Protein AF-A0A3D2VW71-F1 (afdb_monomer)

pLDDT: mean 96.05, std 3.03, range [79.62, 98.12]

Mean predicted aligned error: 1.99 Å

Sequence (46 aa):
VEIVHLGEQRNRVAEAEAKGVQSVPALILDGAPFHINYGAGIAALK

Radius of gyration: 9.56 Å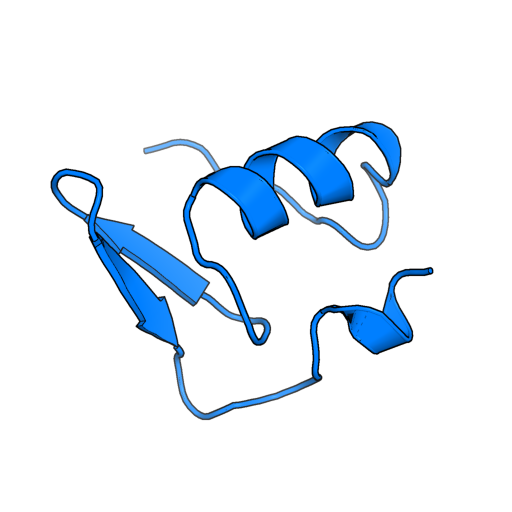; Cα contacts (8 Å, |Δi|>4): 56; chains: 1; bounding box: 23×17×26 Å

Secondary structure (DSSP, 8-state):
-----TTT-GGGHHHHHHTT--EEEEEEETTEEEEEEEEEEGGGG-

Solvent-accessible surface area (backbone atoms only — not comparable to full-atom values): 2923 Å² total; per-residue (Å²): 140,87,88,80,60,48,87,78,44,51,88,47,44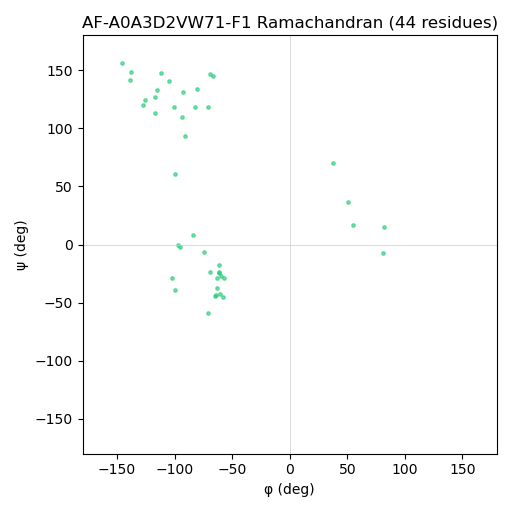,64,59,41,46,75,47,62,44,59,30,36,54,60,48,75,55,98,74,44,58,42,65,51,85,64,69,42,53,48,76,80,63,112

Structure (mmCIF, N/CA/C/O backbone):
data_AF-A0A3D2VW71-F1
#
_entry.id   AF-A0A3D2VW71-F1
#
loop_
_atom_site.group_PDB
_atom_site.id
_atom_site.type_symbol
_atom_site.label_atom_id
_atom_site.label_alt_id
_atom_site.label_comp_id
_atom_site.label_asym_id
_atom_site.label_entity_id
_atom_site.label_seq_id
_atom_site.pdbx_PDB_ins_code
_atom_site.Cartn_x
_atom_site.Cartn_y
_atom_site.Cartn_z
_atom_site.occupancy
_atom_site.B_iso_or_equiv
_atom_site.auth_seq_id
_atom_site.auth_comp_id
_atom_site.auth_asym_id
_atom_site.auth_atom_id
_atom_site.pdbx_PDB_model_num
ATOM 1 N N . VAL A 1 1 ? -7.941 8.561 -10.390 1.00 88.38 1 VAL A N 1
ATOM 2 C CA . VAL A 1 1 ? -7.091 8.137 -9.254 1.00 88.38 1 VAL A CA 1
ATOM 3 C C . VAL A 1 1 ? -7.956 8.148 -8.010 1.00 88.38 1 VAL A C 1
ATOM 5 O O . VAL A 1 1 ? -8.649 9.134 -7.800 1.00 88.38 1 VAL A O 1
ATOM 8 N N . GLU A 1 2 ? -7.975 7.056 -7.253 1.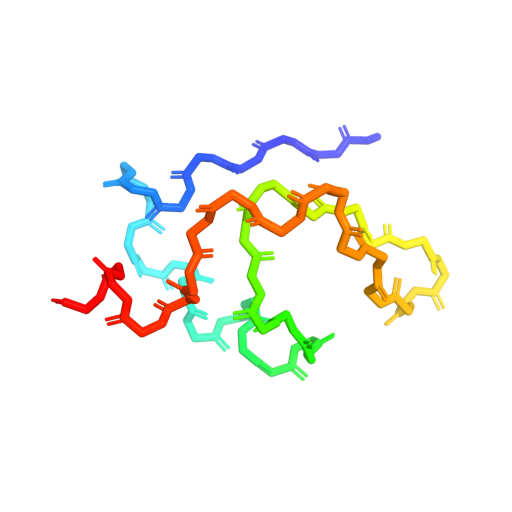00 96.06 2 GLU A N 1
ATOM 9 C CA . GLU A 1 2 ? -8.673 6.948 -5.966 1.00 96.06 2 GLU A CA 1
ATOM 10 C C . GLU A 1 2 ? -7.632 6.991 -4.838 1.00 96.06 2 GLU A C 1
ATOM 12 O O . GLU A 1 2 ? -6.558 6.410 -4.984 1.00 96.06 2 GLU A O 1
ATOM 17 N N . ILE A 1 3 ? -7.932 7.680 -3.732 1.00 96.44 3 ILE A N 1
ATOM 18 C CA . ILE A 1 3 ? -7.052 7.769 -2.560 1.00 96.44 3 ILE A CA 1
ATOM 19 C C . ILE A 1 3 ? -7.771 7.139 -1.372 1.00 96.44 3 ILE A C 1
ATOM 21 O O . ILE A 1 3 ? -8.898 7.510 -1.050 1.00 96.44 3 ILE A O 1
ATOM 25 N N . VAL A 1 4 ? -7.102 6.194 -0.715 1.00 97.06 4 VAL A N 1
ATOM 26 C CA . VAL A 1 4 ? -7.659 5.420 0.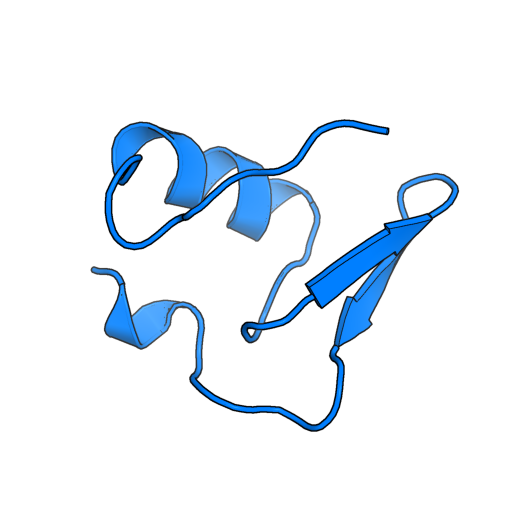397 1.00 97.06 4 VAL A CA 1
ATOM 27 C C . VAL A 1 4 ? -6.716 5.507 1.582 1.00 97.06 4 VAL A C 1
ATOM 29 O O . VAL A 1 4 ? -5.573 5.061 1.503 1.00 97.06 4 VAL A O 1
ATOM 32 N N . HIS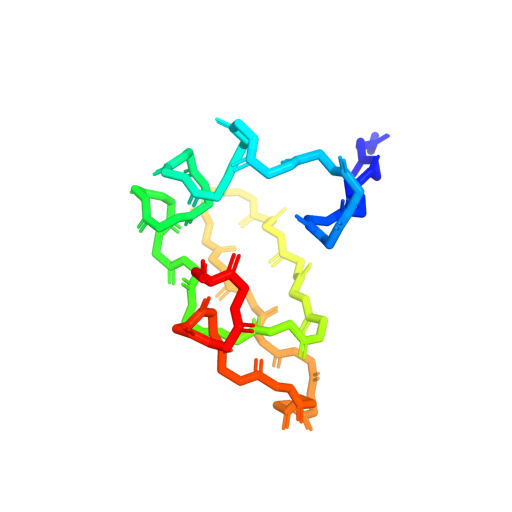 A 1 5 ? -7.201 6.039 2.701 1.00 97.06 5 HIS A N 1
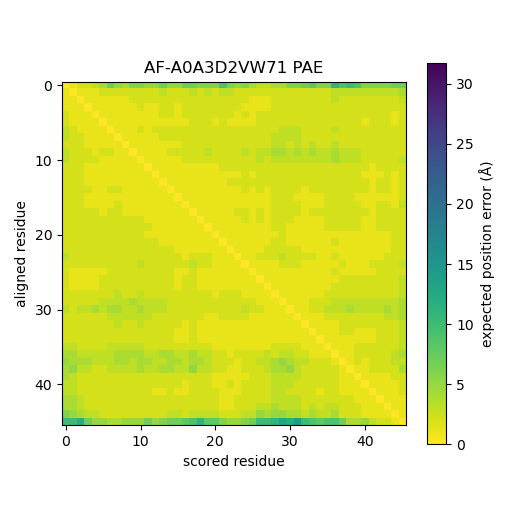ATOM 33 C CA . HIS A 1 5 ? -6.467 5.992 3.958 1.00 97.06 5 HIS A CA 1
ATOM 34 C C . HIS A 1 5 ? -6.859 4.725 4.726 1.00 97.06 5 HIS A C 1
ATOM 36 O O . HIS A 1 5 ? -7.842 4.711 5.465 1.00 97.06 5 HIS A O 1
ATOM 42 N N . LEU A 1 6 ? -6.100 3.638 4.559 1.00 96.62 6 LEU A N 1
ATOM 43 C CA . LEU A 1 6 ? -6.448 2.327 5.134 1.00 96.62 6 LEU A CA 1
ATOM 44 C C . LEU A 1 6 ? -6.527 2.316 6.673 1.00 96.62 6 LEU A C 1
ATOM 46 O O . LEU A 1 6 ? -7.257 1.506 7.236 1.00 96.62 6 LEU A O 1
ATOM 50 N N . GLY A 1 7 ? -5.842 3.241 7.357 1.00 94.56 7 GLY A N 1
ATOM 51 C CA . GLY A 1 7 ? -5.977 3.411 8.810 1.00 94.56 7 GLY A CA 1
ATOM 52 C C . GLY A 1 7 ? -7.338 3.968 9.258 1.00 94.56 7 GLY A C 1
ATOM 53 O O . GLY A 1 7 ? -7.749 3.724 10.388 1.00 94.56 7 GLY A O 1
ATOM 54 N N . GLU A 1 8 ? -8.048 4.676 8.376 1.00 96.88 8 GLU A N 1
ATOM 55 C CA . GLU A 1 8 ? -9.385 5.232 8.640 1.00 96.88 8 GLU A CA 1
ATOM 56 C C . GLU A 1 8 ? -10.475 4.337 8.032 1.00 96.88 8 GLU A C 1
ATOM 58 O O . GLU A 1 8 ? -11.505 4.079 8.650 1.00 96.88 8 GLU A O 1
ATOM 63 N N . GLN A 1 9 ? -10.219 3.793 6.840 1.00 97.12 9 GLN A N 1
ATOM 64 C CA . GLN A 1 9 ? -11.125 2.922 6.088 1.00 97.12 9 GLN A CA 1
ATOM 65 C C . GLN A 1 9 ? -10.748 1.445 6.266 1.00 97.12 9 GLN A C 1
ATOM 67 O O . GLN A 1 9 ? -10.420 0.744 5.306 1.00 97.12 9 GLN A O 1
ATOM 72 N N . ARG A 1 10 ? -10.783 0.957 7.512 1.00 94.44 10 ARG A N 1
ATOM 73 C CA . ARG A 1 10 ? -10.337 -0.408 7.865 1.00 94.44 10 ARG A CA 1
ATOM 74 C C . ARG A 1 10 ? -11.056 -1.521 7.096 1.00 94.44 10 ARG A C 1
ATOM 76 O O . ARG A 1 10 ? -10.467 -2.560 6.820 1.00 94.44 10 ARG A O 1
ATOM 83 N N . ASN A 1 11 ? -12.304 -1.294 6.687 1.00 96.00 11 ASN A N 1
ATOM 84 C CA . ASN A 1 11 ? -13.078 -2.228 5.863 1.00 96.00 11 ASN A CA 1
ATOM 85 C C . ASN A 1 11 ? -12.446 -2.501 4.485 1.00 96.00 11 ASN A C 1
ATOM 87 O O . ASN A 1 11 ? -12.786 -3.496 3.850 1.00 96.00 11 ASN A O 1
ATOM 91 N N . ARG A 1 12 ? -11.522 -1.649 4.026 1.00 97.00 12 ARG A N 1
ATOM 92 C CA . ARG A 1 12 ? -10.817 -1.802 2.747 1.00 97.00 12 ARG A CA 1
ATOM 93 C C . ARG A 1 12 ? -9.464 -2.500 2.855 1.00 97.00 12 ARG A C 1
ATOM 95 O O . ARG A 1 12 ? -8.834 -2.749 1.831 1.00 97.00 12 ARG A O 1
ATOM 102 N N . VAL A 1 13 ? -9.018 -2.864 4.059 1.00 97.06 13 VAL A N 1
ATOM 103 C CA . VAL A 1 13 ? -7.751 -3.592 4.249 1.00 97.06 13 VAL A CA 1
ATOM 104 C C . VAL A 1 13 ? -7.778 -4.937 3.518 1.00 97.06 13 VAL A C 1
ATOM 106 O O . VAL A 1 13 ? -6.827 -5.253 2.813 1.00 97.06 13 VAL A O 1
ATOM 109 N N . ALA A 1 14 ? -8.894 -5.672 3.582 1.00 97.12 14 ALA A N 1
ATOM 110 C CA . ALA A 1 14 ? -9.040 -6.951 2.880 1.00 97.12 14 ALA A CA 1
ATOM 111 C C . ALA A 1 14 ? -8.974 -6.802 1.347 1.00 97.12 14 ALA A C 1
ATOM 113 O O . ALA A 1 14 ? -8.385 -7.632 0.660 1.00 97.12 14 ALA A O 1
ATOM 114 N N . GLU A 1 15 ? -9.543 -5.720 0.802 1.00 96.44 15 GLU A N 1
ATOM 115 C CA . GLU A 1 15 ? -9.443 -5.392 -0.626 1.00 96.44 15 GLU A CA 1
ATOM 116 C C . GLU A 1 15 ? -7.986 -5.109 -1.024 1.00 96.44 15 GLU A C 1
ATOM 118 O O . GLU A 1 15 ? -7.516 -5.588 -2.056 1.00 96.44 15 GLU A O 1
ATOM 123 N N . ALA A 1 16 ? -7.260 -4.349 -0.199 1.00 97.00 16 ALA A N 1
ATOM 124 C CA . ALA A 1 16 ? -5.853 -4.042 -0.429 1.00 97.00 16 ALA A CA 1
ATOM 125 C C . ALA A 1 16 ? -4.972 -5.304 -0.359 1.00 97.00 16 ALA A C 1
ATOM 127 O O . ALA A 1 16 ? -4.155 -5.515 -1.255 1.00 97.00 16 ALA A O 1
ATOM 128 N N . GLU A 1 17 ? -5.179 -6.176 0.635 1.00 96.94 17 GLU A N 1
ATOM 129 C CA . GLU A 1 17 ? -4.499 -7.478 0.736 1.00 96.94 17 GLU A CA 1
ATOM 130 C C . GLU A 1 17 ? -4.767 -8.341 -0.510 1.00 96.94 17 GLU A C 1
ATOM 132 O O . GLU A 1 17 ? -3.829 -8.880 -1.097 1.00 96.94 17 GLU A O 1
ATOM 137 N N . ALA A 1 18 ? -6.021 -8.414 -0.975 1.00 97.31 18 ALA A N 1
ATOM 138 C CA . ALA A 1 18 ? -6.393 -9.168 -2.176 1.00 97.31 18 ALA A CA 1
ATOM 139 C C . ALA A 1 18 ? -5.740 -8.628 -3.462 1.00 97.31 18 ALA A C 1
ATOM 141 O O . ALA A 1 18 ? -5.472 -9.393 -4.388 1.00 97.31 18 ALA A O 1
ATOM 142 N N . LYS A 1 19 ? -5.439 -7.324 -3.513 1.00 97.25 19 LYS A N 1
ATOM 143 C CA . LYS A 1 19 ? -4.670 -6.687 -4.596 1.00 97.25 19 LYS A CA 1
ATOM 144 C C . LYS A 1 19 ? -3.147 -6.803 -4.411 1.00 97.25 19 LYS A C 1
ATOM 146 O O . LYS A 1 19 ? -2.389 -6.191 -5.158 1.00 97.25 19 LYS A O 1
ATOM 151 N N . GLY A 1 20 ? -2.690 -7.575 -3.424 1.00 97.56 20 GLY A N 1
ATOM 152 C CA . GLY A 1 20 ? -1.277 -7.841 -3.166 1.00 97.56 20 GLY A CA 1
ATOM 153 C C . GLY A 1 20 ? -0.558 -6.750 -2.375 1.00 97.56 20 GLY A C 1
ATOM 154 O O . GLY A 1 20 ? 0.671 -6.739 -2.351 1.00 97.56 20 GLY A O 1
ATOM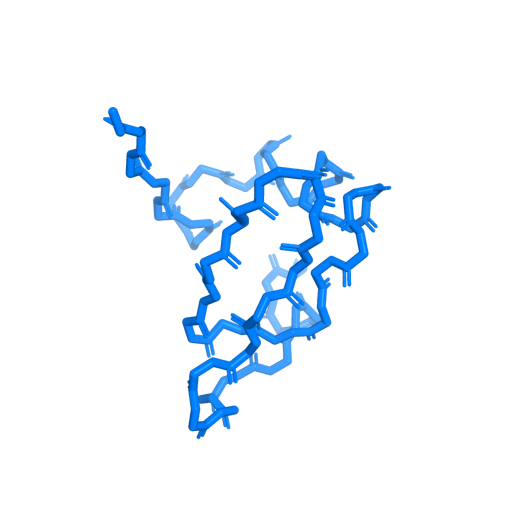 155 N N . VAL A 1 21 ? -1.277 -5.825 -1.729 1.00 97.94 21 VAL A N 1
ATOM 156 C CA . VAL A 1 21 ? -0.638 -4.772 -0.934 1.00 97.94 21 VAL A CA 1
ATOM 157 C C . VAL A 1 21 ? -0.024 -5.370 0.335 1.00 97.94 21 VAL A C 1
ATOM 159 O O . VAL A 1 21 ? -0.736 -5.881 1.191 1.00 97.94 21 VAL A O 1
ATOM 162 N N . GLN A 1 22 ? 1.297 -5.266 0.487 1.00 97.94 22 GLN A N 1
ATOM 163 C CA . GLN A 1 22 ? 2.039 -5.738 1.664 1.00 97.94 22 GLN A CA 1
ATOM 164 C C . GLN A 1 22 ? 2.441 -4.618 2.634 1.00 97.94 22 GLN A C 1
ATOM 166 O O . GLN A 1 22 ? 2.549 -4.852 3.838 1.00 97.94 22 GLN A O 1
ATOM 171 N N . SER A 1 23 ? 2.644 -3.395 2.142 1.00 98.00 23 SER A N 1
ATOM 172 C CA . SER A 1 23 ? 2.976 -2.228 2.963 1.00 98.00 23 SER A CA 1
ATOM 173 C C . SER A 1 23 ? 2.375 -0.939 2.420 1.00 98.00 23 SER A C 1
ATOM 175 O O . SER A 1 23 ? 2.082 -0.823 1.228 1.00 98.00 23 SER A O 1
ATOM 177 N N . VAL A 1 24 ? 2.200 0.029 3.316 1.00 96.94 24 VAL A N 1
ATOM 178 C CA . VAL A 1 24 ? 1.765 1.395 3.025 1.00 96.94 24 VAL A CA 1
ATOM 179 C C . VAL A 1 24 ? 2.908 2.384 3.296 1.00 96.94 24 VAL A C 1
ATOM 181 O O . VAL A 1 24 ? 3.696 2.155 4.217 1.00 96.94 24 VAL A O 1
ATOM 184 N N . PRO A 1 25 ? 3.013 3.494 2.545 1.00 97.19 25 PRO A N 1
ATOM 185 C CA . PRO A 1 25 ? 2.176 3.860 1.400 1.00 97.19 25 PRO A CA 1
ATOM 186 C C . PRO A 1 25 ? 2.416 2.961 0.172 1.00 97.19 25 PRO A C 1
ATOM 188 O O . PRO A 1 25 ? 3.526 2.490 -0.066 1.00 97.19 25 PRO A O 1
ATOM 191 N N . ALA A 1 26 ? 1.357 2.720 -0.607 1.00 97.94 26 ALA A N 1
ATOM 192 C CA . ALA A 1 26 ? 1.399 1.914 -1.828 1.00 97.94 26 ALA A CA 1
ATOM 193 C C . ALA A 1 26 ? 0.571 2.561 -2.947 1.00 97.94 26 ALA A C 1
ATOM 195 O O . ALA A 1 26 ? -0.453 3.189 -2.676 1.00 97.94 26 ALA A O 1
ATOM 196 N N . LEU A 1 27 ? 0.993 2.367 -4.195 1.00 97.94 27 LEU A N 1
ATOM 197 C CA . LEU A 1 27 ? 0.244 2.727 -5.398 1.00 97.94 27 LEU A CA 1
ATOM 198 C C . LEU A 1 27 ? -0.114 1.454 -6.157 1.00 97.94 27 LEU A C 1
ATOM 200 O O . LEU A 1 27 ? 0.751 0.621 -6.393 1.00 97.94 27 LEU A O 1
ATOM 204 N N . ILE A 1 28 ? -1.366 1.321 -6.577 1.00 97.44 28 ILE A N 1
ATOM 205 C CA . ILE A 1 28 ? -1.771 0.250 -7.486 1.00 97.44 28 ILE A CA 1
ATOM 206 C C . ILE A 1 28 ? -1.865 0.851 -8.884 1.00 97.44 28 ILE A C 1
ATOM 208 O O . ILE A 1 28 ? -2.660 1.765 -9.108 1.00 97.44 28 ILE A O 1
ATOM 212 N N . LEU A 1 29 ? -1.052 0.345 -9.808 1.00 97.56 29 LEU A N 1
ATOM 213 C CA . LEU A 1 29 ? -1.025 0.765 -11.206 1.00 97.56 29 LEU A CA 1
ATOM 214 C C . LEU A 1 29 ? -1.203 -0.473 -12.083 1.00 97.56 29 LEU A C 1
ATOM 216 O O . LEU A 1 29 ? -0.485 -1.453 -11.911 1.00 97.56 29 LEU A O 1
ATOM 220 N N . ASP A 1 30 ? -2.206 -0.449 -12.961 1.00 95.94 30 ASP A N 1
ATOM 221 C CA . ASP A 1 30 ? -2.579 -1.582 -13.821 1.00 95.94 30 ASP A CA 1
ATOM 222 C C . ASP A 1 30 ? -2.752 -2.910 -13.056 1.00 95.94 30 ASP A C 1
ATOM 224 O O . ASP A 1 30 ? -2.402 -3.990 -13.523 1.00 95.94 30 ASP A O 1
ATOM 228 N N . GLY A 1 31 ? -3.297 -2.822 -11.836 1.00 95.00 31 GLY A N 1
ATOM 229 C CA . GLY A 1 31 ? -3.529 -3.965 -10.947 1.00 95.00 31 GLY A CA 1
ATOM 230 C C . GLY A 1 31 ? -2.299 -4.437 -10.164 1.00 95.00 31 GLY A C 1
ATOM 231 O O . GLY A 1 31 ? -2.452 -5.262 -9.268 1.00 95.00 31 GLY A O 1
ATOM 232 N N . ALA A 1 32 ? -1.110 -3.894 -10.437 1.00 97.06 32 ALA A N 1
ATOM 233 C CA . ALA A 1 32 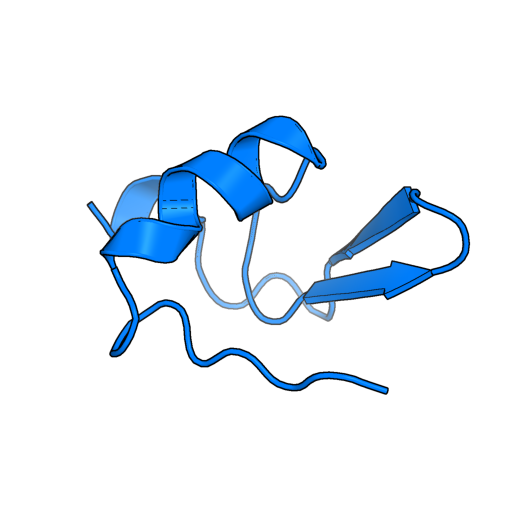? 0.118 -4.231 -9.727 1.00 97.06 32 ALA A CA 1
ATOM 234 C C . ALA A 1 32 ? 0.374 -3.269 -8.548 1.00 97.06 32 ALA A C 1
ATOM 236 O O . ALA A 1 32 ? 0.311 -2.048 -8.734 1.00 97.06 32 ALA A O 1
ATOM 237 N N . PRO A 1 33 ? 0.678 -3.778 -7.339 1.00 97.62 33 PRO A N 1
ATOM 238 C CA . PRO A 1 33 ? 1.035 -2.947 -6.198 1.00 97.62 33 PRO A CA 1
ATOM 239 C C . PRO A 1 33 ? 2.507 -2.511 -6.258 1.00 97.62 33 PRO A C 1
ATOM 241 O O . PRO A 1 33 ? 3.416 -3.316 -6.450 1.00 97.62 33 PRO A O 1
ATOM 244 N N . PHE A 1 34 ? 2.744 -1.227 -6.016 1.00 98.12 34 PHE A N 1
ATOM 245 C CA . PHE A 1 34 ? 4.056 -0.612 -5.852 1.00 98.12 34 PHE A CA 1
ATOM 246 C C . PHE A 1 34 ? 4.163 -0.060 -4.437 1.00 98.12 34 PHE A C 1
ATOM 248 O O . PHE A 1 34 ? 3.465 0.886 -4.069 1.00 98.12 34 PHE A O 1
ATOM 255 N N . HIS A 1 35 ? 5.047 -0.649 -3.641 1.00 97.94 35 HIS A N 1
ATOM 256 C CA . HIS A 1 35 ? 5.309 -0.214 -2.274 1.00 97.94 35 HIS A CA 1
ATOM 257 C C . HIS A 1 35 ? 6.287 0.953 -2.272 1.00 97.94 35 HIS A C 1
ATOM 259 O O . HIS A 1 35 ? 7.429 0.818 -2.711 1.00 97.94 35 HIS A O 1
ATOM 265 N N . ILE A 1 36 ? 5.848 2.103 -1.772 1.00 97.25 36 ILE A N 1
ATOM 266 C CA . ILE A 1 36 ? 6.656 3.318 -1.769 1.00 97.25 36 ILE A CA 1
ATOM 267 C C . ILE A 1 36 ? 7.374 3.395 -0.429 1.00 97.25 36 ILE A C 1
ATOM 269 O O . ILE A 1 36 ? 6.753 3.626 0.607 1.00 97.25 36 ILE A O 1
ATOM 273 N N . ASN A 1 37 ? 8.693 3.204 -0.457 1.00 94.94 37 A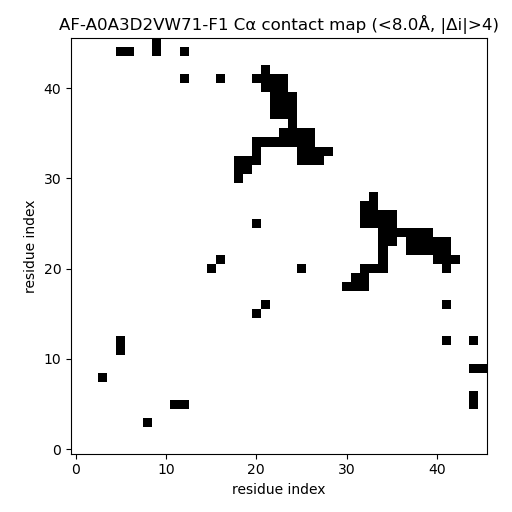SN A N 1
ATOM 274 C CA . ASN A 1 37 ? 9.586 3.365 0.695 1.00 94.94 37 ASN A CA 1
ATOM 275 C C . ASN A 1 37 ? 9.215 2.539 1.945 1.00 94.94 37 ASN A C 1
ATOM 277 O O . ASN A 1 37 ? 9.711 2.849 3.020 1.00 94.94 37 ASN A O 1
ATOM 281 N N . TYR A 1 38 ? 8.361 1.514 1.807 1.00 94.19 38 TYR A N 1
ATOM 282 C CA . TYR A 1 38 ? 7.940 0.573 2.857 1.00 94.19 38 TYR A CA 1
ATOM 283 C C . TYR A 1 38 ? 7.762 1.234 4.243 1.00 94.19 38 TYR A C 1
ATOM 285 O O . TYR A 1 38 ? 8.552 1.016 5.156 1.00 94.19 38 TYR A O 1
ATOM 293 N N . GLY A 1 39 ? 6.733 2.068 4.412 1.00 95.25 39 GLY A N 1
ATOM 294 C CA . GLY A 1 39 ? 6.519 2.792 5.672 1.00 95.25 39 GLY A CA 1
ATOM 295 C C . GLY A 1 39 ? 6.054 1.885 6.818 1.00 95.25 39 GLY A C 1
ATOM 296 O O . GLY A 1 39 ? 6.710 1.783 7.851 1.00 95.25 39 GLY A O 1
ATOM 297 N N . ALA A 1 40 ? 4.921 1.208 6.631 1.00 96.81 40 ALA A N 1
ATOM 298 C CA . ALA A 1 40 ? 4.349 0.269 7.592 1.00 96.81 40 ALA A CA 1
ATOM 299 C C . ALA A 1 40 ? 3.796 -0.967 6.877 1.00 96.81 40 ALA A C 1
ATOM 301 O O . ALA A 1 40 ? 3.204 -0.861 5.804 1.00 96.81 40 ALA A O 1
ATOM 302 N N . GLY A 1 41 ? 3.963 -2.146 7.477 1.00 97.88 41 GLY A N 1
ATOM 303 C CA . GLY A 1 41 ? 3.350 -3.371 6.960 1.00 97.88 41 GLY A CA 1
ATOM 304 C C . GLY A 1 41 ? 1.825 -3.325 7.077 1.00 97.88 41 GLY A C 1
ATOM 305 O O . GLY A 1 41 ? 1.297 -2.812 8.063 1.00 97.88 41 GLY A O 1
ATOM 306 N N . ILE A 1 42 ? 1.110 -3.909 6.111 1.00 96.25 42 ILE A N 1
ATOM 307 C CA . ILE A 1 42 ? -0.363 -3.951 6.109 1.00 96.25 42 ILE A CA 1
ATOM 308 C C . ILE A 1 42 ? -0.930 -4.658 7.350 1.00 96.25 42 ILE A C 1
ATOM 310 O O . ILE A 1 42 ? -2.005 -4.313 7.829 1.00 96.25 42 ILE A O 1
ATOM 314 N N . ALA A 1 43 ? -0.165 -5.587 7.933 1.00 95.06 43 ALA A N 1
ATOM 315 C CA . ALA A 1 43 ? -0.516 -6.266 9.176 1.00 95.06 43 ALA A CA 1
ATOM 316 C C . ALA A 1 43 ? -0.662 -5.315 10.378 1.00 95.06 43 ALA A C 1
ATOM 318 O O . ALA A 1 43 ? -1.400 -5.639 11.299 1.00 95.06 43 ALA A O 1
ATOM 319 N N . ALA A 1 44 ? -0.013 -4.143 10.364 1.00 95.31 44 ALA A N 1
ATOM 320 C CA . ALA A 1 44 ? -0.144 -3.134 11.420 1.00 95.31 44 ALA A CA 1
ATOM 321 C C . ALA A 1 44 ? -1.484 -2.374 11.376 1.00 95.31 44 ALA A C 1
ATOM 323 O O . ALA A 1 44 ? -1.753 -1.555 12.250 1.00 95.31 44 ALA A O 1
ATOM 324 N N . LEU A 1 45 ? -2.300 -2.605 10.341 1.00 91.06 45 LEU A N 1
ATOM 325 C CA . LEU A 1 45 ? -3.623 -1.998 10.174 1.00 91.06 45 LEU A CA 1
ATOM 326 C C . LEU A 1 45 ? -4.764 -2.910 10.658 1.00 91.06 45 LEU A C 1
ATOM 328 O O . LEU A 1 45 ? -5.927 -2.511 10.562 1.00 91.06 45 LEU A O 1
ATOM 332 N N . LYS A 1 46 ? -4.429 -4.112 11.145 1.00 79.62 46 LYS A N 1
ATOM 333 C CA . LYS A 1 46 ? -5.337 -5.018 11.861 1.00 79.62 46 LYS A CA 1
ATOM 334 C C . LYS A 1 46 ? -5.460 -4.566 13.312 1.00 79.62 46 LYS A C 1
ATOM 336 O O . LYS A 1 46 ? -6.610 -4.535 13.799 1.00 79.62 46 LYS A O 1
#

Foldseek 3Di:
DDDDDCLVVVVCLVVCVVLVQQAPPWDQDPSHIDHDPRPDTSVVSD

Nearest PDB structures (foldseek):
  2k8s-assembly1_B  TM=9.236E-01  e=3.286E-04  Nitrosomonas europaea
  2k8s-assembly1_A  TM=9.284E-01  e=7.136E-04  Nitrosomonas europaea